Protein AF-F6D5R5-F1 (afdb_monomer_lite)

Radius of gyration: 12.78 Å; chains: 1; bounding box: 29×21×34 Å

Secondary structure (DSSP, 8-state):
--HHHHHHHHHHHHHHHHHHHHHHHTTSS-HHHHHHHHHHHHHHHHHHHHHTT---

Foldseek 3Di:
DPVVVLVVVLVVLLVVLVVLCVCCVVPVDPNVRSPVSSVVSNVVSVVSCVVVVPDD

pLDDT: mean 87.7, std 10.2, range [55.34, 96.56]

Organism: Methanobacterium paludis (strain DSM 25820 / JCM 18151 / SWAN1) (NCBI:txid868131)

Structure (mmCIF, N/CA/C/O backbone):
data_AF-F6D5R5-F1
#
_entry.id   AF-F6D5R5-F1
#
loop_
_atom_site.group_PDB
_atom_site.id
_atom_site.type_symbol
_atom_site.label_atom_id
_atom_site.label_alt_id
_atom_site.label_comp_id
_atom_site.label_asym_id
_atom_site.label_entity_id
_atom_site.label_seq_id
_atom_site.pdbx_PDB_ins_code
_atom_site.Cartn_x
_atom_site.Cartn_y
_atom_site.Cartn_z
_atom_site.occupancy
_atom_site.B_iso_or_equiv
_atom_site.auth_seq_id
_atom_site.auth_comp_id
_atom_site.auth_asym_id
_atom_site.auth_atom_id
_atom_site.pdbx_PDB_model_num
ATOM 1 N N . MET A 1 1 ? 18.491 -6.868 -10.496 1.00 55.34 1 MET A N 1
ATOM 2 C CA . MET A 1 1 ? 17.512 -7.538 -9.618 1.00 55.34 1 MET A CA 1
ATOM 3 C C . MET A 1 1 ? 16.549 -8.269 -10.521 1.00 55.34 1 MET A C 1
ATOM 5 O O . MET A 1 1 ? 16.058 -7.670 -11.466 1.00 55.34 1 MET A O 1
ATOM 9 N N . GLU A 1 2 ? 16.406 -9.572 -10.321 1.00 66.88 2 GLU A N 1
ATOM 10 C CA . GLU A 1 2 ? 15.550 -10.446 -11.126 1.00 66.88 2 GLU A CA 1
ATOM 11 C C . GLU A 1 2 ? 14.115 -9.890 -11.093 1.00 66.88 2 GLU A C 1
ATOM 13 O O . GLU A 1 2 ? 13.628 -9.612 -10.002 1.00 66.88 2 GLU A O 1
ATOM 18 N N . ASN A 1 3 ? 13.446 -9.673 -12.234 1.00 73.69 3 ASN A N 1
ATOM 19 C CA . ASN A 1 3 ? 12.126 -9.006 -12.302 1.00 73.69 3 ASN A CA 1
ATOM 20 C C . ASN A 1 3 ? 11.113 -9.542 -11.265 1.00 73.69 3 ASN A C 1
ATOM 22 O O . ASN A 1 3 ? 10.364 -8.772 -10.669 1.00 73.69 3 ASN A O 1
ATOM 26 N N . LYS A 1 4 ? 11.201 -10.841 -10.945 1.00 80.06 4 LYS A N 1
ATOM 27 C CA . LYS A 1 4 ? 10.449 -11.512 -9.874 1.00 80.06 4 LYS A CA 1
ATOM 28 C C . LYS A 1 4 ? 10.573 -10.861 -8.492 1.00 80.06 4 LYS A C 1
ATOM 30 O O . LYS A 1 4 ? 9.597 -10.830 -7.754 1.00 80.06 4 LYS A O 1
ATOM 35 N N . GLN A 1 5 ? 11.750 -10.363 -8.116 1.00 84.44 5 GLN A N 1
ATOM 36 C CA . GLN A 1 5 ? 11.966 -9.701 -6.824 1.00 84.44 5 GLN A CA 1
ATOM 37 C C . GLN A 1 5 ? 11.223 -8.367 -6.750 1.00 84.44 5 GLN A C 1
ATOM 39 O O . GLN A 1 5 ? 10.675 -8.026 -5.704 1.00 84.44 5 GLN A O 1
ATOM 44 N N . ILE A 1 6 ? 11.181 -7.626 -7.859 1.00 83.12 6 ILE A N 1
ATOM 45 C CA . ILE A 1 6 ? 10.489 -6.338 -7.921 1.00 83.12 6 ILE A CA 1
ATOM 46 C C . ILE A 1 6 ? 8.978 -6.569 -7.947 1.00 83.12 6 ILE A C 1
ATOM 48 O O . ILE A 1 6 ? 8.259 -5.903 -7.210 1.00 83.12 6 ILE A O 1
ATOM 52 N N . ASP A 1 7 ? 8.498 -7.560 -8.700 1.00 85.56 7 ASP A N 1
ATOM 53 C CA . ASP A 1 7 ? 7.086 -7.956 -8.669 1.00 85.56 7 ASP A CA 1
ATOM 54 C C . ASP A 1 7 ? 6.646 -8.372 -7.263 1.00 85.56 7 ASP A C 1
ATOM 56 O O . ASP A 1 7 ? 5.625 -7.902 -6.764 1.00 85.56 7 ASP A O 1
ATOM 60 N N . PHE A 1 8 ? 7.445 -9.195 -6.580 1.00 88.88 8 PHE A N 1
ATOM 61 C CA . PHE A 1 8 ? 7.171 -9.599 -5.203 1.00 88.88 8 PHE A CA 1
ATOM 62 C C . PHE A 1 8 ? 7.130 -8.400 -4.245 1.00 88.88 8 PHE A C 1
ATOM 64 O O . PHE A 1 8 ? 6.219 -8.290 -3.424 1.00 88.88 8 PHE A O 1
ATOM 71 N N . LEU A 1 9 ? 8.066 -7.457 -4.390 1.00 88.62 9 LEU A N 1
ATOM 72 C CA . LEU A 1 9 ? 8.080 -6.215 -3.616 1.00 88.62 9 LEU A CA 1
ATOM 73 C C . LEU A 1 9 ? 6.825 -5.365 -3.872 1.00 88.62 9 LEU A C 1
ATOM 75 O O . LEU A 1 9 ? 6.234 -4.845 -2.927 1.00 88.62 9 LEU A O 1
ATOM 79 N N . LEU A 1 10 ? 6.396 -5.240 -5.130 1.00 89.25 10 LEU A N 1
ATOM 80 C CA . LEU A 1 10 ? 5.185 -4.508 -5.505 1.00 89.25 10 LEU A CA 1
ATOM 81 C C . LEU A 1 10 ? 3.922 -5.157 -4.929 1.00 89.25 10 LEU A C 1
ATOM 83 O O . LEU A 1 10 ? 3.040 -4.446 -4.448 1.00 89.25 10 LEU A O 1
ATOM 87 N N . TYR A 1 11 ? 3.850 -6.491 -4.920 1.00 90.50 11 TYR A N 1
ATOM 88 C CA . TYR A 1 11 ? 2.768 -7.229 -4.266 1.00 90.50 11 TYR A CA 1
ATOM 89 C C . TYR A 1 11 ? 2.729 -6.974 -2.760 1.00 90.50 11 TYR A C 1
ATOM 91 O O . TYR A 1 11 ? 1.659 -6.696 -2.217 1.00 90.50 11 TYR A O 1
ATOM 99 N N . ILE A 1 12 ? 3.886 -7.014 -2.091 1.00 93.69 12 ILE A N 1
ATOM 100 C CA . ILE A 1 12 ? 3.982 -6.700 -0.661 1.00 93.69 12 ILE A CA 1
ATOM 101 C C . ILE A 1 12 ? 3.525 -5.267 -0.403 1.00 93.69 12 ILE A C 1
ATOM 103 O O . ILE A 1 12 ? 2.703 -5.051 0.481 1.00 93.69 12 ILE A O 1
ATOM 107 N N . LEU A 1 13 ? 3.995 -4.291 -1.183 1.00 92.12 13 LEU A N 1
ATOM 108 C CA . LEU A 1 13 ? 3.577 -2.893 -1.042 1.00 92.12 13 LEU A CA 1
ATOM 109 C C . LEU A 1 13 ? 2.061 -2.733 -1.222 1.00 92.12 13 LEU A C 1
ATOM 111 O O . LEU A 1 13 ? 1.414 -2.053 -0.427 1.00 92.12 13 LEU A O 1
ATOM 115 N N . GLY A 1 14 ? 1.479 -3.409 -2.215 1.00 92.56 14 GLY A N 1
ATOM 116 C CA . GLY A 1 14 ? 0.032 -3.452 -2.414 1.00 92.56 14 GLY A CA 1
ATOM 117 C C . GLY A 1 14 ? -0.711 -3.996 -1.192 1.00 92.56 14 GLY A C 1
ATOM 118 O O . GLY A 1 14 ? -1.659 -3.371 -0.711 1.00 92.56 14 GLY A O 1
ATOM 119 N N . PHE A 1 15 ? -0.243 -5.124 -0.655 1.00 95.19 15 PHE A N 1
ATOM 120 C CA . PHE A 1 15 ? -0.827 -5.775 0.515 1.00 95.19 15 PHE A CA 1
ATOM 121 C C . PHE A 1 15 ? -0.681 -4.939 1.795 1.00 95.19 15 PHE A C 1
ATOM 123 O O . PHE A 1 15 ? -1.638 -4.809 2.555 1.00 95.19 15 PHE A O 1
ATOM 130 N N . VAL A 1 16 ? 0.473 -4.302 2.007 1.00 95.06 16 VAL A N 1
ATOM 131 C CA . VAL A 1 16 ? 0.713 -3.395 3.139 1.00 95.06 16 VAL A CA 1
ATOM 132 C C . VAL A 1 16 ? -0.236 -2.200 3.084 1.00 95.06 16 VAL A C 1
ATOM 134 O O . VAL A 1 16 ? -0.835 -1.861 4.101 1.00 95.06 16 VAL A O 1
ATOM 137 N N . GLY A 1 17 ? -0.450 -1.605 1.905 1.00 93.69 17 GLY A N 1
ATOM 138 C CA . GLY A 1 17 ? -1.450 -0.544 1.740 1.00 93.69 17 GLY A CA 1
ATOM 139 C C . GLY A 1 17 ? -2.859 -1.003 2.134 1.00 93.69 17 GLY A C 1
ATOM 140 O O . GLY A 1 17 ? -3.599 -0.264 2.778 1.00 93.69 17 GLY A O 1
ATOM 141 N N . LEU A 1 18 ? -3.203 -2.258 1.838 1.00 95.06 18 LEU A N 1
ATOM 142 C CA . LEU A 1 18 ? -4.491 -2.856 2.191 1.00 95.06 18 LEU A CA 1
ATOM 143 C C . LEU A 1 18 ? -4.619 -3.092 3.706 1.00 95.06 18 LEU A C 1
ATOM 145 O O . LEU A 1 18 ? -5.651 -2.763 4.284 1.00 95.06 18 LEU A O 1
ATOM 149 N N . ILE A 1 19 ? -3.559 -3.566 4.372 1.00 95.94 19 ILE A N 1
ATOM 150 C CA . ILE A 1 19 ? -3.507 -3.679 5.841 1.00 95.94 19 ILE A CA 1
ATOM 151 C C . ILE A 1 19 ? -3.682 -2.310 6.500 1.00 95.94 19 ILE A C 1
ATOM 153 O O . ILE A 1 19 ? -4.432 -2.187 7.466 1.00 95.94 19 ILE A O 1
ATOM 157 N N . VAL A 1 20 ? -3.018 -1.275 5.981 1.00 95.12 20 VAL A N 1
ATOM 158 C CA . VAL A 1 20 ? -3.148 0.096 6.494 1.00 95.12 20 VAL A CA 1
ATOM 159 C C . VAL A 1 20 ? -4.583 0.608 6.310 1.00 95.12 20 VAL A C 1
ATOM 161 O O . VAL A 1 20 ? -5.182 1.171 7.221 1.00 95.12 20 VAL A O 1
ATOM 164 N N . LEU A 1 21 ? -5.220 0.340 5.172 1.00 95.62 21 LEU A N 1
ATOM 165 C CA . LEU A 1 21 ? -6.625 0.707 5.008 1.00 95.62 21 LEU A CA 1
ATOM 166 C C . LEU A 1 21 ? -7.525 -0.025 6.018 1.00 95.62 21 LEU A C 1
ATOM 168 O O . LEU A 1 21 ? -8.356 0.601 6.677 1.00 95.62 21 LEU A O 1
ATOM 172 N N . LEU A 1 22 ? -7.330 -1.338 6.175 1.00 96.00 22 LEU A N 1
ATOM 173 C CA . LEU A 1 22 ? -8.094 -2.156 7.116 1.00 96.00 22 LEU A CA 1
ATOM 174 C C . LEU A 1 22 ? -7.870 -1.726 8.565 1.00 96.00 22 LEU A C 1
ATOM 176 O O . LEU A 1 22 ? -8.818 -1.738 9.342 1.00 96.00 22 LEU A O 1
ATOM 180 N N . GLY A 1 23 ? -6.668 -1.275 8.925 1.00 94.12 23 GLY A N 1
ATOM 181 C CA . GLY A 1 23 ? -6.410 -0.712 10.246 1.00 94.12 23 GLY A CA 1
ATOM 182 C C . GLY A 1 23 ? -7.328 0.468 10.567 1.00 94.12 23 GLY A C 1
ATOM 183 O O . GLY A 1 23 ? -7.888 0.536 11.660 1.00 94.12 23 GLY A O 1
ATOM 184 N N . GLY A 1 24 ? -7.572 1.335 9.582 1.00 92.81 24 GLY A N 1
ATOM 185 C CA . GLY A 1 24 ? -8.556 2.411 9.697 1.00 92.81 24 GLY A CA 1
ATOM 186 C C . GLY A 1 24 ? -10.004 1.910 9.769 1.00 92.81 24 GLY A C 1
ATOM 187 O O . GLY A 1 24 ? -10.804 2.468 10.514 1.00 92.81 24 GLY A O 1
ATOM 188 N N . VAL A 1 25 ? -10.354 0.854 9.024 1.00 95.00 25 VAL A N 1
ATOM 189 C CA . VAL A 1 25 ? -11.708 0.256 9.027 1.00 95.00 25 VAL A CA 1
ATOM 190 C C . VAL A 1 25 ? -12.033 -0.409 10.368 1.00 95.00 25 VAL A C 1
ATOM 192 O O . VAL A 1 25 ? -13.144 -0.270 10.870 1.00 95.00 25 VAL A O 1
ATOM 195 N N . PHE A 1 26 ? -11.061 -1.090 10.976 1.00 96.56 26 PHE A N 1
ATOM 196 C CA . PHE A 1 26 ? -11.200 -1.744 12.281 1.00 96.56 26 PHE A CA 1
ATOM 197 C C . PHE A 1 26 ? -10.917 -0.809 13.466 1.00 96.56 26 PHE A C 1
ATOM 199 O O . PHE A 1 26 ? -10.806 -1.273 14.599 1.00 96.56 26 PHE A O 1
ATOM 206 N N . ASN A 1 27 ? -10.838 0.504 13.221 1.00 92.38 27 ASN A N 1
ATOM 207 C CA . ASN A 1 27 ? -10.724 1.535 14.251 1.00 92.38 27 ASN A CA 1
ATOM 208 C C . ASN A 1 27 ? -9.442 1.433 15.114 1.00 92.38 27 ASN A C 1
ATOM 210 O O . ASN A 1 27 ? -9.436 1.857 16.268 1.00 92.38 27 ASN A O 1
ATOM 214 N N . LEU A 1 28 ? -8.344 0.890 14.561 1.00 92.94 28 LEU A N 1
ATOM 215 C CA . LEU A 1 28 ? -7.014 0.911 15.202 1.00 92.94 28 LEU A CA 1
ATOM 216 C C . LEU A 1 28 ? -6.432 2.336 15.263 1.00 92.94 28 LEU A C 1
ATOM 218 O O . LEU A 1 28 ? -5.608 2.647 16.119 1.00 92.94 28 LEU A O 1
ATOM 222 N N . TYR A 1 29 ? -6.862 3.194 14.342 1.00 91.69 29 TYR A N 1
ATOM 223 C CA . TYR A 1 29 ? -6.623 4.634 14.282 1.00 91.69 29 TYR A CA 1
ATOM 224 C C . TYR A 1 29 ? -7.721 5.271 13.425 1.00 91.69 29 TYR A C 1
ATOM 226 O O . TYR A 1 29 ? -8.489 4.563 12.772 1.00 91.69 29 TYR A O 1
ATOM 234 N N . GLU A 1 30 ? -7.803 6.607 13.394 1.00 94.12 30 GLU A N 1
ATOM 235 C CA . GLU A 1 30 ? -8.836 7.276 12.600 1.00 94.12 30 GLU A CA 1
ATOM 236 C C . GLU A 1 30 ? -8.767 6.863 11.124 1.00 94.12 30 GLU A C 1
ATOM 238 O O . GLU A 1 30 ? -7.710 6.933 10.489 1.00 94.12 30 GLU A O 1
ATOM 243 N N . PHE A 1 31 ? -9.924 6.512 10.557 1.00 92.56 31 PHE A N 1
ATOM 244 C CA . PHE A 1 31 ? -10.055 6.039 9.178 1.00 92.56 31 PHE A CA 1
ATOM 245 C C . PHE A 1 31 ? -9.351 6.941 8.155 1.00 92.56 31 PHE A C 1
ATOM 247 O O . PHE A 1 31 ? -8.733 6.444 7.215 1.00 92.56 31 PHE A O 1
ATOM 254 N N . LYS A 1 32 ? -9.370 8.264 8.370 1.00 94.25 32 LYS A N 1
ATOM 255 C CA . LYS A 1 32 ?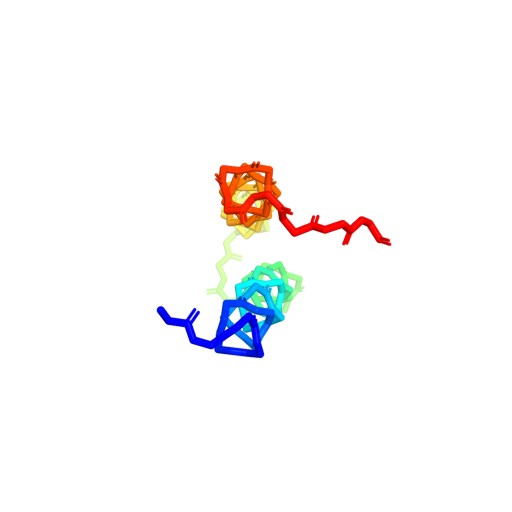 -8.689 9.235 7.502 1.00 94.25 32 LYS A CA 1
ATOM 256 C C . LYS A 1 32 ? -7.192 8.932 7.358 1.00 94.25 32 LYS A C 1
ATOM 258 O O . LYS A 1 32 ? -6.676 8.973 6.247 1.00 94.25 32 LYS A O 1
ATOM 263 N N . TYR A 1 33 ? -6.506 8.569 8.443 1.00 92.56 33 TYR A N 1
ATOM 264 C CA . TYR A 1 33 ? -5.074 8.264 8.403 1.00 92.56 33 TYR A CA 1
ATOM 265 C C . TYR A 1 33 ? -4.797 6.953 7.659 1.00 92.56 33 TYR A C 1
ATOM 267 O O . TYR A 1 33 ? -3.834 6.883 6.899 1.00 92.56 33 TYR A O 1
ATOM 275 N N . GLY A 1 34 ? -5.674 5.953 7.799 1.00 92.75 34 GLY A N 1
ATOM 276 C CA . GLY A 1 34 ? -5.595 4.704 7.030 1.00 92.75 34 GLY A CA 1
ATOM 277 C C . GLY A 1 34 ? -5.813 4.905 5.546 1.00 92.75 34 GLY A C 1
ATOM 278 O O . GLY A 1 34 ? -5.052 4.393 4.730 1.00 92.75 34 GLY A O 1
ATOM 279 N N . LEU A 1 35 ? -6.814 5.710 5.198 1.00 94.56 35 LEU A N 1
ATOM 280 C CA . LEU A 1 35 ? -7.122 6.044 3.818 1.00 94.56 35 LEU A CA 1
ATOM 281 C C . LEU A 1 35 ? -5.958 6.790 3.152 1.00 94.56 35 LEU A C 1
ATOM 283 O O . LEU A 1 35 ? -5.491 6.371 2.095 1.00 94.56 35 LEU A O 1
ATOM 287 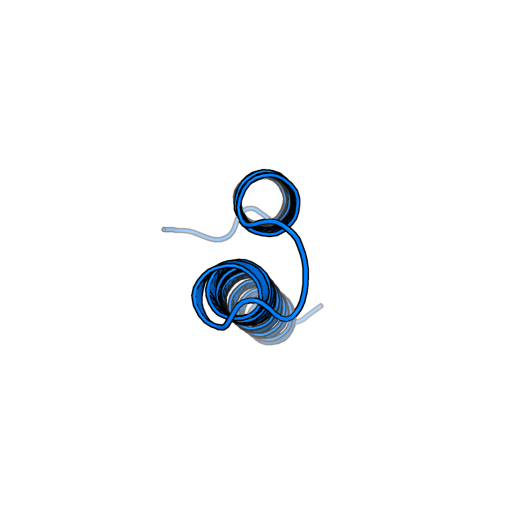N N . PHE A 1 36 ? -5.443 7.852 3.782 1.00 96.00 36 PHE A N 1
ATOM 288 C CA . PHE A 1 36 ? -4.307 8.601 3.236 1.00 96.00 36 PHE A CA 1
ATOM 289 C C . PHE A 1 36 ? -3.032 7.751 3.169 1.00 96.00 36 PHE A C 1
ATOM 291 O O . PHE A 1 36 ? -2.335 7.786 2.156 1.00 96.00 36 PHE A O 1
ATOM 298 N N . GLY A 1 37 ? -2.750 6.947 4.198 1.00 93.56 37 GLY A N 1
ATOM 299 C CA . GLY A 1 37 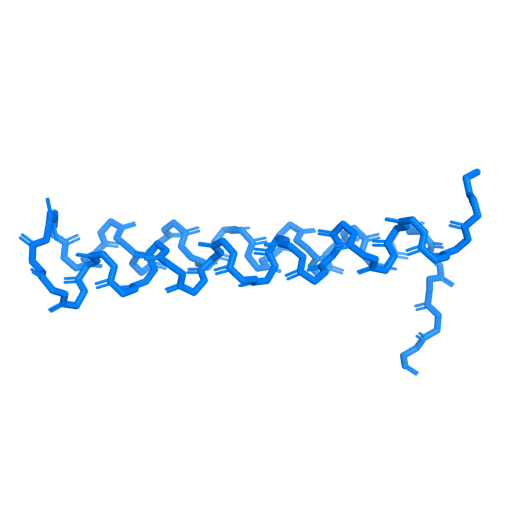? -1.597 6.046 4.214 1.00 93.56 37 GLY A CA 1
ATOM 300 C C . GLY A 1 37 ? -1.645 5.007 3.092 1.00 93.56 37 GLY A C 1
ATOM 301 O O . GLY A 1 37 ? -0.675 4.856 2.350 1.00 93.56 37 GLY A O 1
ATOM 302 N N . ALA A 1 38 ? -2.790 4.344 2.910 1.00 94.38 38 ALA A N 1
ATOM 303 C CA . ALA A 1 38 ? -2.988 3.355 1.853 1.00 94.38 38 ALA A CA 1
ATOM 304 C C . ALA A 1 38 ? -2.819 3.961 0.450 1.00 94.38 38 ALA A C 1
ATOM 306 O O . ALA A 1 38 ? -2.119 3.392 -0.389 1.00 94.38 38 ALA A O 1
ATOM 307 N N . ILE A 1 39 ? -3.395 5.147 0.213 1.00 95.38 39 ILE A N 1
ATOM 308 C CA . ILE A 1 39 ? -3.277 5.861 -1.067 1.00 95.38 39 ILE A CA 1
ATOM 309 C C . ILE A 1 39 ? -1.814 6.183 -1.385 1.00 95.38 39 ILE A C 1
ATOM 311 O O . ILE A 1 39 ? -1.371 5.940 -2.507 1.00 95.38 39 ILE A O 1
ATOM 315 N N . ILE A 1 40 ? -1.050 6.692 -0.412 1.00 95.56 40 ILE A N 1
ATOM 316 C CA . ILE A 1 40 ? 0.370 7.021 -0.604 1.00 95.56 40 ILE A CA 1
ATOM 317 C C . ILE A 1 40 ? 1.169 5.762 -0.961 1.00 95.56 40 ILE A C 1
ATOM 319 O O . ILE A 1 40 ? 1.941 5.775 -1.921 1.00 95.56 40 ILE A O 1
ATOM 323 N N . ILE A 1 41 ? 0.954 4.661 -0.236 1.00 94.25 41 ILE A N 1
ATOM 324 C CA . ILE A 1 41 ? 1.654 3.391 -0.473 1.00 94.25 41 ILE A CA 1
ATOM 325 C C . ILE A 1 41 ? 1.366 2.862 -1.882 1.00 94.25 41 ILE A C 1
ATOM 327 O O . ILE A 1 41 ? 2.291 2.495 -2.609 1.00 94.25 41 ILE A O 1
ATOM 331 N N . TRP A 1 42 ? 0.101 2.859 -2.303 1.00 94.12 42 TRP A N 1
ATOM 332 C CA . TRP A 1 42 ? -0.275 2.399 -3.640 1.00 94.12 42 TRP A CA 1
ATOM 333 C C . TRP A 1 42 ? 0.221 3.321 -4.749 1.00 94.12 42 TRP A C 1
ATOM 335 O O . TRP A 1 42 ? 0.607 2.838 -5.814 1.00 94.12 42 TRP A O 1
ATOM 345 N N . PHE A 1 43 ? 0.271 4.630 -4.502 1.00 93.69 43 PHE A N 1
ATOM 346 C CA . PHE A 1 43 ? 0.843 5.578 -5.450 1.00 93.69 43 PHE A CA 1
ATOM 347 C C . PHE A 1 43 ? 2.339 5.317 -5.665 1.00 93.69 43 PHE A C 1
ATOM 349 O O . PHE A 1 43 ? 2.791 5.241 -6.808 1.00 93.69 43 PHE A O 1
ATOM 356 N N . ILE A 1 44 ? 3.093 5.101 -4.581 1.00 90.88 44 ILE A N 1
ATOM 357 C CA . ILE A 1 44 ? 4.516 4.741 -4.647 1.00 90.88 44 ILE A CA 1
ATOM 358 C C . ILE A 1 44 ? 4.689 3.405 -5.371 1.00 90.88 44 ILE A C 1
ATOM 360 O O . ILE A 1 44 ? 5.492 3.328 -6.294 1.00 90.88 44 ILE A O 1
ATOM 364 N N . ALA A 1 45 ? 3.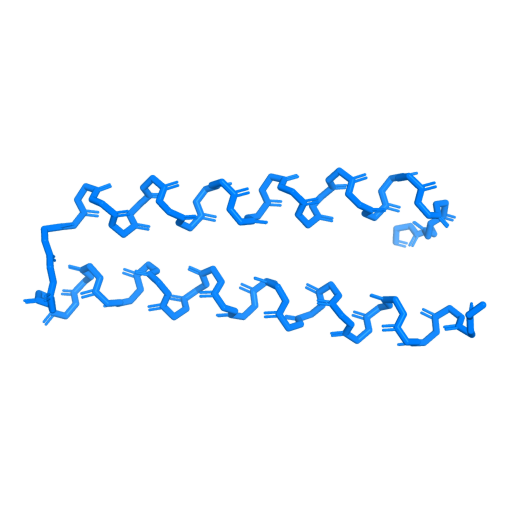896 2.382 -5.038 1.00 88.75 45 ALA A N 1
ATOM 365 C CA . ALA A 1 45 ? 3.954 1.086 -5.714 1.00 88.75 45 ALA A CA 1
ATOM 366 C C . ALA A 1 45 ? 3.697 1.212 -7.229 1.00 88.75 45 ALA A C 1
ATOM 368 O O . ALA A 1 45 ? 4.442 0.668 -8.046 1.00 88.75 45 ALA A O 1
ATOM 369 N N . GLY A 1 46 ? 2.685 1.989 -7.626 1.00 86.12 46 GLY A N 1
ATOM 370 C CA . GLY A 1 46 ? 2.392 2.268 -9.032 1.00 86.12 46 GLY A CA 1
ATOM 371 C C . GLY A 1 46 ? 3.527 3.012 -9.744 1.00 86.12 46 GLY A C 1
ATOM 372 O O . GLY A 1 46 ? 3.898 2.651 -10.865 1.00 86.12 46 GLY A O 1
ATOM 373 N N . ALA A 1 47 ? 4.120 4.013 -9.087 1.00 86.88 47 ALA A N 1
ATOM 374 C CA . ALA A 1 47 ? 5.260 4.759 -9.612 1.00 86.88 47 ALA A CA 1
ATOM 375 C C . ALA A 1 47 ? 6.510 3.873 -9.754 1.00 86.88 47 ALA A C 1
ATOM 377 O O . ALA A 1 47 ? 7.167 3.904 -10.796 1.00 86.88 47 ALA A O 1
ATOM 378 N N . SER A 1 48 ? 6.796 3.029 -8.759 1.00 84.12 48 SER A N 1
ATOM 379 C CA . SER A 1 48 ? 7.892 2.058 -8.790 1.00 84.12 48 SER A CA 1
ATOM 380 C C . SER A 1 48 ? 7.729 1.071 -9.943 1.00 84.12 48 SER A C 1
ATOM 382 O O . SER A 1 48 ? 8.679 0.856 -10.691 1.00 84.12 48 SER A O 1
ATOM 384 N N . ARG A 1 49 ? 6.521 0.538 -10.176 1.00 81.00 49 ARG A N 1
ATOM 385 C CA . ARG A 1 49 ? 6.252 -0.366 -11.309 1.00 81.00 49 ARG A CA 1
ATOM 386 C C . ARG A 1 49 ? 6.599 0.269 -12.659 1.00 81.00 49 ARG A C 1
ATOM 388 O O . ARG A 1 49 ? 7.204 -0.382 -13.508 1.00 81.00 49 ARG A O 1
ATOM 395 N N . LYS A 1 50 ? 6.257 1.552 -12.838 1.00 80.88 50 LYS A N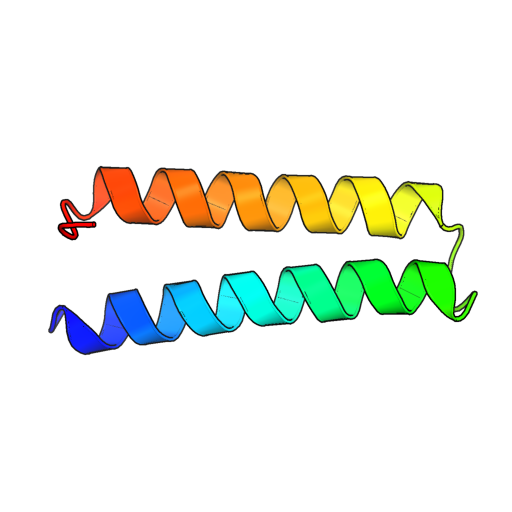 1
ATOM 396 C CA . LYS A 1 50 ? 6.591 2.325 -14.045 1.00 80.88 50 LYS A CA 1
ATOM 397 C C . LYS A 1 50 ? 8.095 2.591 -14.162 1.00 80.88 50 LYS A C 1
ATOM 399 O O . LYS A 1 50 ? 8.635 2.486 -15.257 1.00 80.88 50 LYS A O 1
ATOM 404 N N . TYR A 1 51 ? 8.762 2.921 -13.055 1.00 78.94 51 TYR A N 1
ATOM 405 C CA . TYR A 1 51 ? 10.200 3.202 -13.031 1.00 78.94 51 TYR A CA 1
ATOM 406 C C . TYR A 1 51 ? 11.045 1.972 -13.387 1.00 78.94 51 TYR A C 1
ATOM 408 O O . TYR A 1 51 ? 12.006 2.082 -14.142 1.00 78.94 51 TYR A O 1
ATOM 416 N N . TYR A 1 52 ? 10.653 0.790 -12.906 1.00 79.38 52 TYR A N 1
ATOM 417 C CA . TYR A 1 52 ? 11.353 -0.466 -13.191 1.00 79.38 52 TYR A CA 1
ATOM 418 C C . TYR A 1 52 ? 10.990 -1.098 -14.546 1.00 79.38 52 TYR A C 1
ATOM 420 O O . TYR A 1 52 ? 11.484 -2.177 -14.858 1.00 79.38 52 TYR A O 1
ATOM 428 N N . GLY A 1 53 ? 10.155 -0.443 -15.364 1.00 67.69 53 GLY A N 1
ATOM 429 C CA . GLY A 1 53 ? 9.838 -0.904 -16.721 1.00 67.69 53 GLY A CA 1
ATOM 430 C C . GLY A 1 53 ? 9.104 -2.245 -16.774 1.00 67.69 53 GLY A C 1
ATOM 431 O O . GLY A 1 53 ? 9.192 -2.948 -17.778 1.00 67.69 53 GLY A O 1
ATOM 432 N N . ILE A 1 54 ? 8.398 -2.617 -15.702 1.00 67.50 54 ILE A N 1
ATOM 433 C CA . ILE A 1 54 ? 7.708 -3.903 -15.620 1.00 67.50 54 ILE A CA 1
ATOM 434 C C . ILE A 1 54 ? 6.448 -3.831 -16.493 1.00 67.50 54 ILE A C 1
ATOM 436 O O . ILE A 1 54 ? 5.577 -2.994 -16.216 1.00 67.50 54 ILE A O 1
ATOM 440 N N . PRO A 1 55 ? 6.328 -4.669 -17.542 1.00 60.72 55 PRO A N 1
ATOM 441 C CA . PRO A 1 55 ? 5.147 -4.682 -18.393 1.00 60.72 55 PRO A CA 1
ATOM 442 C C . PRO A 1 55 ? 3.883 -5.000 -17.575 1.00 60.72 55 PRO A C 1
ATOM 444 O O . PRO A 1 55 ? 3.929 -5.659 -16.531 1.00 60.72 55 PRO A O 1
ATOM 447 N N . LYS A 1 56 ? 2.761 -4.420 -18.011 1.00 58.53 56 LYS A N 1
ATOM 448 C CA . LYS A 1 56 ? 1.465 -4.523 -17.328 1.00 58.53 56 LYS A CA 1
ATOM 449 C C . LYS A 1 56 ? 0.963 -5.957 -17.241 1.00 58.53 56 LYS A C 1
A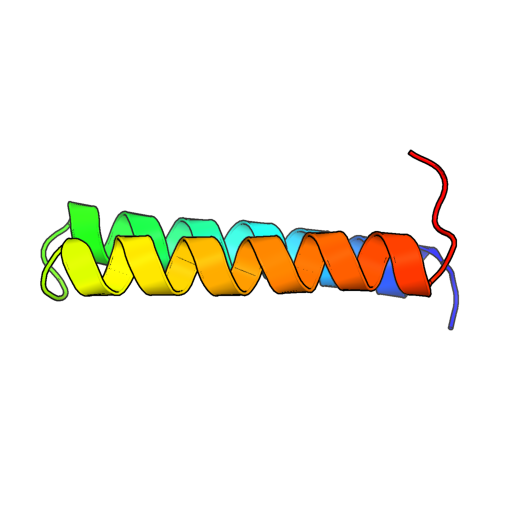TOM 451 O O . LYS A 1 56 ? 1.080 -6.666 -18.258 1.00 58.53 56 LYS A O 1
#

Sequence (56 aa):
MENKQIDFLLYILGFVGLIVLLGGVFNLYEFKYGLFGAIIIWFIAGASRKYYGIPK